Protein AF-A0A2U8PEU6-F1 (afdb_mo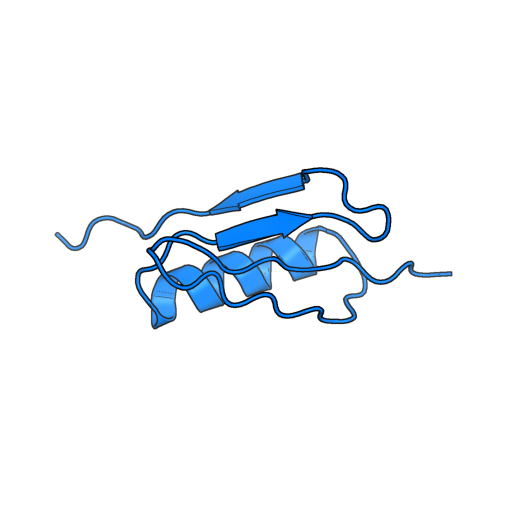nomer)

pLDDT: mean 75.43, std 12.48, range [45.0, 88.44]

Nearest PDB structures (foldseek):
  6vqv-assembly1_B  TM=5.781E-01  e=2.564E+00  Pseudomonas aeruginosa
  7chr-assembly1_A  TM=5.506E-01  e=5.625E+00  Photobacterium damselae
  2kpw-assembly1_A  TM=6.693E-01  e=5.295E+00  Homo sapiens
  3f9u-assembly1_A  TM=3.056E-01  e=8.588E+00  Bacteroides fragilis NCTC 9343

Sequence (62 aa):
MNRPKVIIVGSGAAVSMFAVDLADEAEALALARLITQQTGRVVTVHDAEGEFVGTIRPLPKN

Mean predicted aligned error: 6.71 Å

Organism: NCBI:txid931866

Structure (mmCIF, N/CA/C/O backbone):
data_AF-A0A2U8PEU6-F1
#
_entry.id   AF-A0A2U8PEU6-F1
#
loop_
_atom_site.group_PDB
_atom_site.id
_atom_site.type_symbol
_atom_site.label_atom_id
_atom_site.label_alt_id
_atom_site.label_comp_id
_atom_site.label_asym_id
_atom_site.label_entity_id
_atom_site.label_seq_id
_atom_site.pdbx_PDB_ins_code
_atom_site.Cartn_x
_atom_site.Cartn_y
_atom_site.Cartn_z
_atom_site.occupancy
_atom_site.B_iso_or_equiv
_atom_site.auth_seq_id
_atom_site.auth_comp_id
_atom_site.auth_asym_id
_atom_site.auth_atom_id
_atom_site.pdbx_PDB_model_num
ATOM 1 N N . MET A 1 1 ? 8.540 -3.018 -20.994 1.00 45.00 1 MET A N 1
ATOM 2 C CA . MET A 1 1 ? 7.102 -3.204 -20.711 1.00 45.00 1 MET A CA 1
ATOM 3 C C . MET A 1 1 ? 6.919 -2.950 -19.228 1.00 45.00 1 MET A C 1
ATOM 5 O O . MET A 1 1 ? 7.535 -3.677 -18.457 1.00 45.00 1 MET A O 1
ATOM 9 N N . ASN A 1 2 ? 6.177 -1.911 -18.835 1.00 55.09 2 ASN A N 1
ATOM 10 C CA . ASN A 1 2 ? 5.801 -1.729 -17.430 1.00 55.09 2 ASN A CA 1
ATOM 11 C C . ASN A 1 2 ? 4.820 -2.845 -17.078 1.00 55.09 2 ASN A C 1
ATOM 13 O O . ASN A 1 2 ? 3.824 -3.028 -17.774 1.00 55.09 2 ASN A O 1
ATOM 17 N N . ARG A 1 3 ? 5.175 -3.667 -16.090 1.00 52.66 3 ARG A N 1
ATOM 18 C CA . ARG A 1 3 ? 4.298 -4.727 -15.591 1.00 52.66 3 ARG A CA 1
ATOM 19 C C . ARG A 1 3 ? 3.321 -4.094 -14.587 1.00 52.66 3 ARG A C 1
ATOM 21 O O . ARG A 1 3 ? 3.793 -3.334 -13.744 1.00 52.66 3 ARG A O 1
ATOM 28 N N . PRO A 1 4 ? 2.020 -4.419 -14.638 1.00 55.16 4 PRO A N 1
ATOM 29 C CA . PRO A 1 4 ? 1.022 -3.857 -13.726 1.00 55.16 4 PRO A CA 1
ATOM 30 C C . PRO A 1 4 ? 1.323 -4.248 -12.272 1.00 55.16 4 PRO A C 1
ATOM 32 O O . PRO A 1 4 ? 1.405 -5.436 -11.985 1.00 55.16 4 PRO A O 1
ATOM 35 N N . LYS A 1 5 ? 1.474 -3.302 -11.333 1.00 61.62 5 LYS A N 1
ATOM 36 C CA . LYS A 1 5 ? 1.681 -3.628 -9.903 1.00 61.62 5 LYS A CA 1
ATOM 37 C C . LYS A 1 5 ? 0.353 -3.690 -9.138 1.00 61.62 5 LYS A C 1
ATOM 39 O O . LYS A 1 5 ? -0.318 -2.679 -8.969 1.00 61.62 5 LYS A O 1
ATOM 44 N N . VAL A 1 6 ? -0.022 -4.872 -8.648 1.00 59.62 6 VAL A N 1
ATOM 45 C CA . VAL A 1 6 ? -1.324 -5.121 -8.005 1.00 59.62 6 VAL A CA 1
ATOM 46 C C . VAL A 1 6 ? -1.377 -4.575 -6.567 1.00 59.62 6 VAL A C 1
ATOM 48 O O . VAL A 1 6 ? -0.622 -4.994 -5.696 1.00 59.62 6 VAL A O 1
ATOM 51 N N . ILE A 1 7 ? -2.341 -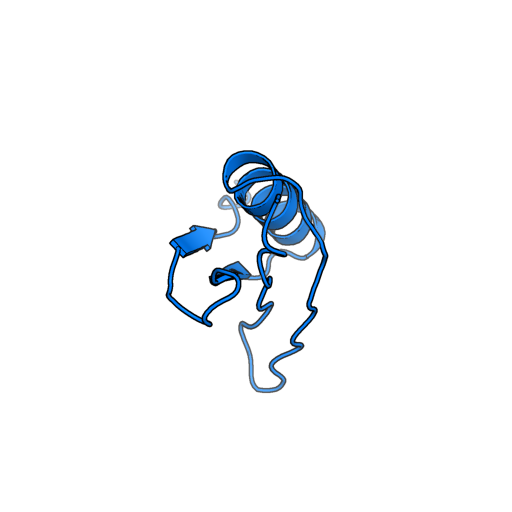3.704 -6.252 1.00 64.00 7 ILE A N 1
ATOM 52 C CA . ILE A 1 7 ? -2.568 -3.230 -4.873 1.00 64.00 7 ILE A CA 1
ATOM 53 C C . ILE A 1 7 ? -3.585 -4.136 -4.149 1.00 64.00 7 ILE A C 1
ATOM 55 O O . ILE A 1 7 ? -4.618 -4.509 -4.696 1.00 64.00 7 ILE A O 1
ATOM 59 N N . ILE A 1 8 ? -3.336 -4.486 -2.882 1.00 60.44 8 ILE A N 1
ATOM 60 C CA . ILE A 1 8 ? -4.274 -5.268 -2.058 1.00 60.44 8 ILE A CA 1
ATOM 61 C C . ILE A 1 8 ? -4.666 -4.453 -0.818 1.00 60.44 8 ILE A C 1
ATOM 63 O O . ILE A 1 8 ? -3.882 -4.254 0.108 1.00 60.44 8 ILE A O 1
ATOM 67 N N . VAL A 1 9 ? -5.915 -3.981 -0.752 1.00 60.94 9 VAL A N 1
ATOM 68 C CA . VAL A 1 9 ? -6.394 -3.194 0.397 1.00 60.94 9 VAL A CA 1
ATOM 69 C C . VAL A 1 9 ? -7.135 -4.093 1.393 1.00 60.94 9 VAL A C 1
ATOM 71 O O . VAL A 1 9 ? -8.279 -4.496 1.190 1.00 60.94 9 VAL A O 1
ATOM 74 N N . GLY A 1 10 ? -6.522 -4.381 2.540 1.00 53.69 10 GLY A N 1
ATOM 75 C CA . GLY A 1 10 ? -7.204 -5.135 3.588 1.00 53.69 10 GLY A CA 1
ATOM 76 C C . GLY A 1 10 ? -6.663 -4.898 4.989 1.00 53.69 10 GLY A C 1
ATOM 77 O O . GLY A 1 10 ? -5.568 -5.334 5.318 1.00 53.69 10 GLY A O 1
ATOM 78 N N . SER A 1 11 ? -7.504 -4.333 5.859 1.00 48.72 11 SER A N 1
ATOM 79 C CA . SER A 1 11 ? -7.436 -4.607 7.297 1.00 48.72 11 SER A CA 1
ATOM 80 C C . SER A 1 11 ? -8.850 -4.719 7.873 1.00 48.72 11 SER A C 1
ATOM 82 O O . SER A 1 11 ? -9.513 -3.703 8.086 1.00 48.72 11 SER A O 1
ATOM 84 N N . GLY A 1 12 ? -9.324 -5.951 8.080 1.00 55.62 12 GLY A N 1
ATOM 85 C CA . GLY A 1 12 ? -10.629 -6.265 8.677 1.00 55.62 12 GLY A CA 1
ATOM 86 C C . GLY A 1 12 ? -11.259 -7.553 8.127 1.00 55.62 12 GLY A C 1
ATOM 87 O O . GLY A 1 12 ? -10.703 -8.189 7.238 1.00 55.62 12 GLY A O 1
ATOM 88 N N . ALA A 1 13 ? -12.444 -7.914 8.636 1.00 52.62 13 ALA A N 1
ATOM 89 C CA . ALA A 1 13 ? -13.209 -9.108 8.237 1.00 52.62 13 ALA A CA 1
ATOM 90 C C . ALA A 1 13 ? -13.707 -9.096 6.772 1.00 52.62 13 ALA A C 1
ATOM 92 O O . ALA A 1 13 ? -14.190 -10.109 6.277 1.00 52.62 13 ALA A O 1
ATOM 93 N N . ALA A 1 14 ? -13.570 -7.966 6.072 1.00 57.16 14 ALA A N 1
ATOM 94 C CA . ALA A 1 14 ? -13.828 -7.826 4.644 1.00 57.16 14 ALA A CA 1
ATOM 95 C C . ALA A 1 14 ? -12.571 -7.261 3.964 1.00 57.16 14 ALA A C 1
ATOM 97 O O . ALA A 1 14 ? -12.309 -6.056 4.007 1.00 57.16 14 ALA A O 1
ATOM 98 N N . VAL A 1 15 ? -11.768 -8.140 3.366 1.00 60.84 15 VAL A N 1
ATOM 99 C CA . VAL A 1 15 ? -10.615 -7.761 2.537 1.00 60.84 15 VAL A CA 1
ATOM 100 C C . VA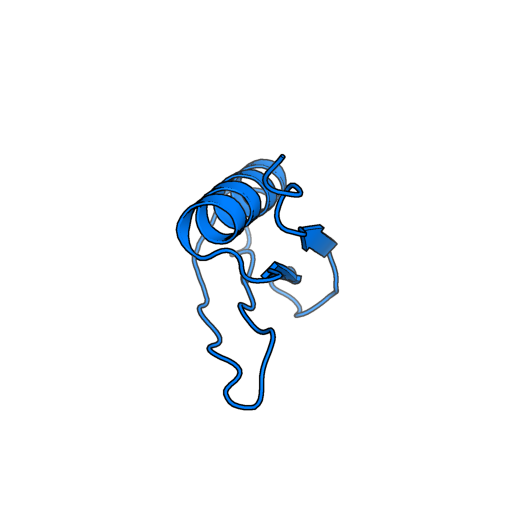L A 1 15 ? -11.155 -7.236 1.206 1.00 60.84 15 VAL A C 1
ATOM 102 O O . VAL A 1 15 ? -11.868 -7.953 0.511 1.00 60.84 15 VAL A O 1
ATOM 105 N N . SER A 1 16 ? -10.867 -5.982 0.859 1.00 65.06 16 SER A N 1
ATOM 106 C CA . SER A 1 16 ? -11.298 -5.383 -0.412 1.00 65.06 16 SER A CA 1
ATOM 107 C C . SER A 1 16 ? -10.099 -5.303 -1.356 1.00 65.06 16 SER A C 1
ATOM 109 O O . SER A 1 16 ? -9.307 -4.370 -1.293 1.00 65.06 16 SER A O 1
ATOM 111 N N . MET A 1 17 ? -9.922 -6.301 -2.220 1.00 68.19 17 MET A N 1
ATOM 112 C CA . MET A 1 17 ? -8.794 -6.312 -3.161 1.00 68.19 17 MET A CA 1
ATOM 113 C C . MET A 1 17 ? -9.079 -5.391 -4.356 1.00 68.19 17 MET A C 1
ATOM 115 O O . MET A 1 17 ? -10.141 -5.503 -4.966 1.00 68.19 17 MET A O 1
ATOM 119 N N . PHE A 1 18 ? -8.136 -4.505 -4.699 1.00 71.94 18 PHE A N 1
ATOM 120 C CA . PHE A 1 18 ? -8.255 -3.580 -5.832 1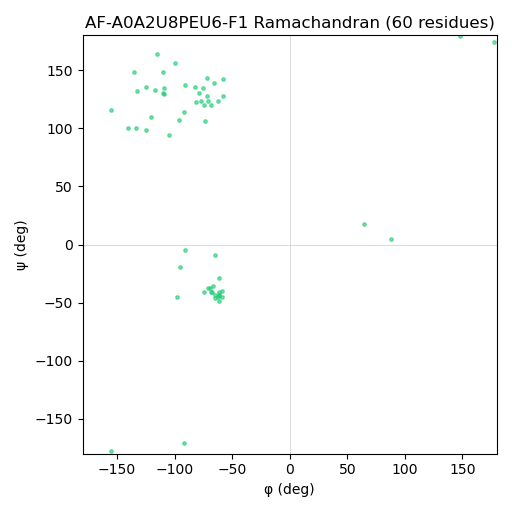.00 71.94 18 PHE A CA 1
ATOM 121 C C . PHE A 1 18 ? -6.975 -3.585 -6.668 1.00 71.94 18 PHE A C 1
ATOM 123 O O . PHE A 1 18 ? -6.009 -2.906 -6.333 1.00 71.94 18 PHE A O 1
ATOM 130 N N . ALA A 1 19 ? -6.978 -4.301 -7.789 1.00 74.56 19 ALA A N 1
ATOM 131 C CA . ALA A 1 19 ? -5.877 -4.219 -8.740 1.00 74.56 19 ALA A CA 1
ATOM 132 C C . ALA A 1 19 ? -5.914 -2.869 -9.474 1.00 74.56 19 ALA A C 1
ATOM 134 O O . ALA A 1 19 ? -6.946 -2.487 -10.027 1.00 74.56 19 ALA A O 1
ATOM 135 N N . VAL A 1 20 ? -4.786 -2.162 -9.479 1.00 77.12 20 VAL A N 1
ATOM 136 C CA . VAL A 1 20 ? -4.592 -0.910 -10.216 1.00 77.12 20 VAL A CA 1
ATOM 137 C C . VAL A 1 20 ? -3.376 -1.105 -11.107 1.00 77.12 20 VAL A C 1
ATOM 139 O O . VAL A 1 20 ? -2.384 -1.671 -10.663 1.00 77.12 20 VAL A O 1
ATOM 142 N N . ASP A 1 21 ? -3.457 -0.677 -12.362 1.00 80.06 21 ASP A N 1
ATOM 143 C CA . ASP 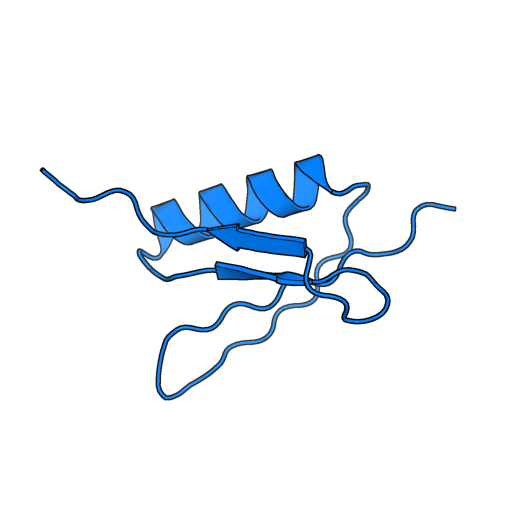A 1 21 ? -2.292 -0.664 -13.243 1.00 80.06 21 ASP A CA 1
ATOM 144 C C . ASP A 1 21 ? -1.464 0.591 -12.950 1.00 80.06 21 ASP A C 1
ATOM 146 O O . ASP A 1 21 ? -1.992 1.704 -12.979 1.00 80.06 21 ASP A O 1
ATOM 150 N N . LEU A 1 22 ? -0.194 0.404 -12.603 1.00 81.69 22 LEU A N 1
ATOM 151 C CA . LEU A 1 22 ? 0.717 1.459 -12.162 1.00 81.69 22 LEU A CA 1
ATOM 152 C C . LEU A 1 22 ? 2.063 1.303 -12.851 1.00 81.69 22 LEU A C 1
ATOM 154 O O . LEU A 1 22 ? 2.495 0.183 -13.137 1.00 81.69 22 LEU A O 1
ATOM 158 N N . ALA A 1 23 ? 2.737 2.427 -13.096 1.00 78.31 23 ALA A N 1
ATOM 159 C CA . ALA A 1 23 ? 3.960 2.436 -13.883 1.00 78.31 23 ALA A CA 1
ATOM 160 C C . ALA A 1 23 ? 5.136 1.790 -13.139 1.00 78.31 23 ALA A C 1
ATOM 162 O O . ALA A 1 23 ? 5.949 1.101 -13.760 1.00 78.31 23 ALA A O 1
ATOM 163 N N . ASP A 1 24 ? 5.228 1.997 -11.823 1.00 78.62 24 ASP A N 1
ATOM 164 C CA . ASP A 1 24 ? 6.333 1.512 -11.003 1.00 78.62 24 ASP A CA 1
ATOM 165 C C . ASP A 1 24 ? 5.968 1.331 -9.514 1.00 78.62 24 ASP A C 1
ATOM 167 O O . ASP A 1 24 ? 4.828 1.486 -9.072 1.00 78.62 24 ASP A O 1
ATOM 171 N N . GLU A 1 25 ? 6.967 0.935 -8.721 1.00 81.00 25 GLU A N 1
ATOM 172 C CA . GLU A 1 25 ? 6.827 0.754 -7.274 1.00 81.00 25 GLU A CA 1
ATOM 173 C C . GLU A 1 25 ? 6.566 2.045 -6.506 1.00 81.00 25 GLU A C 1
ATOM 175 O O . GLU A 1 25 ? 5.843 2.035 -5.509 1.00 81.00 25 GLU A O 1
ATOM 180 N N . ALA A 1 26 ? 7.174 3.146 -6.943 1.00 83.75 26 ALA A N 1
ATOM 181 C CA . ALA A 1 26 ? 7.068 4.421 -6.259 1.00 83.75 26 ALA A CA 1
ATOM 182 C C . ALA A 1 26 ? 5.632 4.947 -6.356 1.00 83.75 26 ALA A C 1
ATOM 184 O O . ALA A 1 26 ? 5.084 5.399 -5.348 1.00 83.75 26 ALA A O 1
ATOM 185 N N . GLU A 1 27 ? 4.991 4.796 -7.517 1.00 84.25 27 GLU A N 1
ATOM 186 C CA . GLU A 1 27 ? 3.568 5.088 -7.699 1.00 84.25 27 GLU A CA 1
ATOM 187 C C . GLU A 1 27 ? 2.679 4.203 -6.817 1.00 84.25 27 GLU A C 1
ATOM 189 O O . GLU A 1 27 ? 1.772 4.710 -6.152 1.00 84.25 27 GLU A O 1
ATOM 194 N N . ALA A 1 28 ? 2.966 2.899 -6.735 1.00 83.44 28 ALA A N 1
ATOM 195 C CA . ALA A 1 28 ? 2.204 1.971 -5.894 1.00 83.44 28 ALA A CA 1
ATOM 196 C C . ALA A 1 28 ? 2.277 2.339 -4.410 1.00 83.44 28 ALA A C 1
ATOM 198 O O . ALA A 1 28 ? 1.256 2.378 -3.716 1.00 83.44 28 ALA A O 1
ATOM 199 N N . LEU A 1 29 ? 3.468 2.685 -3.921 1.00 85.12 29 LEU A N 1
ATOM 200 C CA . LEU A 1 29 ? 3.665 3.130 -2.545 1.00 85.12 29 LEU A CA 1
ATOM 201 C C . LEU A 1 29 ? 3.033 4.506 -2.288 1.00 85.12 29 LEU A C 1
ATOM 203 O O . LEU A 1 29 ? 2.485 4.729 -1.205 1.00 85.12 29 LEU A O 1
ATOM 207 N N . ALA A 1 30 ? 3.079 5.426 -3.254 1.00 88.12 30 ALA A N 1
ATOM 208 C CA . ALA A 1 30 ? 2.437 6.734 -3.148 1.00 88.12 30 ALA A CA 1
ATOM 209 C C . ALA A 1 30 ? 0.908 6.606 -3.064 1.00 88.12 30 ALA A C 1
ATOM 211 O O . ALA A 1 30 ? 0.286 7.193 -2.173 1.00 88.12 30 ALA A O 1
ATOM 212 N N . LEU A 1 31 ? 0.307 5.777 -3.920 1.00 86.88 31 LEU A N 1
ATOM 213 C CA . LEU A 1 31 ? -1.127 5.501 -3.890 1.00 86.88 31 LEU A CA 1
ATOM 214 C C . LEU A 1 31 ? -1.530 4.786 -2.594 1.00 86.88 31 LEU A C 1
ATOM 216 O O . LEU A 1 31 ? -2.500 5.182 -1.946 1.00 86.88 31 LEU A O 1
ATOM 220 N N . ALA A 1 32 ? -0.752 3.797 -2.146 1.00 86.44 32 ALA A N 1
ATOM 221 C CA . ALA A 1 32 ? -0.994 3.122 -0.874 1.00 86.44 32 ALA A CA 1
ATOM 222 C C . ALA A 1 32 ? -0.970 4.097 0.316 1.00 86.44 32 ALA A C 1
ATOM 224 O O . ALA A 1 32 ? -1.824 4.003 1.201 1.00 86.44 32 ALA A O 1
ATOM 225 N N . ARG A 1 33 ? -0.048 5.072 0.329 1.00 88.44 33 ARG A N 1
ATOM 226 C CA . ARG A 1 33 ? -0.013 6.148 1.338 1.00 88.44 33 ARG A CA 1
ATOM 227 C C . ARG A 1 33 ? -1.261 7.018 1.290 1.00 88.44 33 ARG A C 1
ATOM 229 O O . ARG A 1 33 ? -1.835 7.275 2.347 1.00 88.44 33 ARG A O 1
ATOM 236 N N . LEU A 1 34 ? -1.703 7.422 0.102 1.00 88.44 34 LEU A N 1
ATOM 237 C CA . LEU A 1 34 ? -2.914 8.226 -0.063 1.00 88.44 34 LEU A CA 1
ATOM 238 C C . LEU A 1 34 ? -4.155 7.485 0.456 1.00 88.44 34 LEU A C 1
ATOM 240 O O . LEU A 1 34 ? -4.898 8.027 1.273 1.00 88.44 34 LEU A O 1
ATOM 244 N N . ILE A 1 35 ? -4.337 6.223 0.054 1.00 85.44 35 ILE A N 1
ATOM 245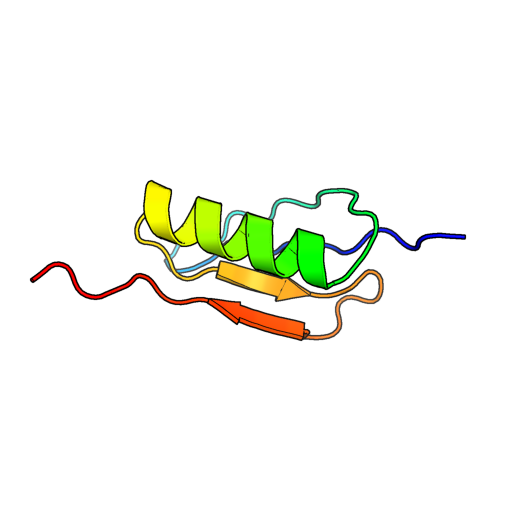 C CA . ILE A 1 35 ? -5.450 5.377 0.513 1.00 85.44 35 ILE A CA 1
ATOM 246 C C . ILE A 1 35 ? -5.403 5.229 2.034 1.00 85.44 35 ILE A C 1
ATOM 248 O O . ILE A 1 35 ? -6.420 5.381 2.711 1.00 85.44 35 ILE A O 1
ATOM 252 N N . THR A 1 36 ? -4.220 4.974 2.589 1.00 86.62 36 THR A N 1
ATOM 253 C CA . THR A 1 36 ? -4.020 4.829 4.034 1.00 86.62 36 THR A CA 1
ATOM 254 C C . THR A 1 36 ? -4.383 6.113 4.792 1.00 86.62 36 THR A C 1
ATOM 256 O O . THR A 1 36 ? -5.037 6.049 5.833 1.00 86.62 36 THR A O 1
ATOM 259 N N . GLN A 1 37 ? -4.026 7.288 4.262 1.00 87.19 37 GLN A N 1
ATOM 260 C CA . GLN A 1 37 ? -4.372 8.588 4.850 1.00 87.19 37 GLN A CA 1
ATOM 261 C C . GLN A 1 37 ? -5.872 8.897 4.772 1.00 87.19 37 GLN A C 1
ATOM 263 O O . GLN A 1 37 ? -6.439 9.409 5.735 1.00 87.19 37 GLN A O 1
ATOM 268 N N . GLN A 1 38 ? -6.521 8.578 3.650 1.00 86.31 38 GLN A N 1
ATOM 269 C CA . GLN A 1 38 ? -7.945 8.853 3.438 1.00 86.31 38 GLN A CA 1
ATOM 270 C C . GLN A 1 38 ? -8.851 7.898 4.219 1.00 86.31 38 GLN A C 1
ATOM 272 O O . GLN A 1 38 ? -9.865 8.311 4.776 1.00 86.31 38 GLN A O 1
ATOM 277 N N . THR A 1 39 ? -8.493 6.615 4.259 1.00 83.62 39 THR A N 1
ATOM 278 C CA . THR A 1 39 ? -9.344 5.565 4.837 1.00 83.62 39 THR A CA 1
ATOM 279 C C . THR A 1 39 ? -9.007 5.246 6.290 1.00 83.62 39 THR A C 1
ATOM 281 O O . THR A 1 39 ? -9.824 4.641 6.982 1.00 83.62 39 THR A O 1
ATOM 284 N N . GLY A 1 40 ? -7.805 5.603 6.758 1.00 83.88 40 GLY A N 1
ATOM 285 C CA . GLY A 1 40 ? -7.299 5.184 8.064 1.00 83.88 40 GLY A CA 1
ATOM 286 C C . GLY A 1 40 ? -7.087 3.670 8.178 1.00 83.88 40 GLY A C 1
ATOM 287 O O . GLY A 1 40 ? -7.003 3.152 9.290 1.00 83.88 40 GLY A O 1
ATOM 288 N N . ARG A 1 41 ? -7.023 2.948 7.053 1.00 82.25 41 ARG 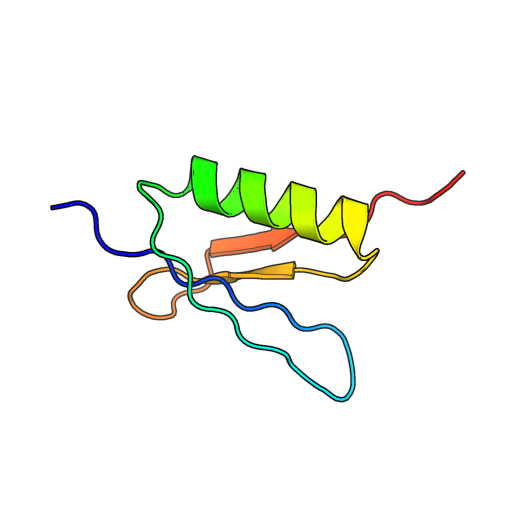A N 1
ATOM 289 C CA . ARG A 1 41 ? -6.803 1.496 7.005 1.00 82.25 41 ARG A CA 1
ATOM 290 C C . ARG A 1 41 ? -5.353 1.174 6.684 1.00 82.25 41 ARG A C 1
ATOM 292 O O . ARG A 1 41 ? -4.651 1.976 6.076 1.00 82.25 41 ARG A O 1
ATOM 299 N N . VAL A 1 42 ? -4.918 -0.019 7.077 1.00 85.31 42 VAL A N 1
ATOM 300 C CA . VAL A 1 42 ? -3.625 -0.553 6.638 1.00 85.31 42 VAL A CA 1
ATOM 301 C C . VAL A 1 42 ? -3.760 -1.011 5.186 1.00 85.31 42 VAL A C 1
ATOM 303 O O . VAL A 1 42 ? -4.742 -1.665 4.830 1.00 85.31 42 VAL A O 1
ATOM 306 N N . VAL A 1 43 ? -2.780 -0.658 4.357 1.00 86.31 43 VAL A N 1
ATOM 307 C CA . VAL A 1 43 ? -2.721 -1.043 2.942 1.00 86.31 43 VAL A CA 1
ATOM 308 C C . VAL A 1 43 ? -1.496 -1.910 2.708 1.00 86.31 43 VAL A C 1
ATOM 310 O O . VAL A 1 43 ? -0.394 -1.552 3.129 1.00 86.31 43 VAL A O 1
ATOM 313 N N . THR A 1 44 ? -1.684 -3.023 2.004 1.00 86.38 44 THR A N 1
ATOM 314 C CA . THR A 1 44 ? -0.607 -3.927 1.605 1.00 86.38 44 THR A CA 1
ATOM 315 C C . THR A 1 44 ? -0.391 -3.822 0.098 1.00 86.38 44 THR A C 1
ATOM 317 O O . THR A 1 44 ? -1.330 -3.769 -0.692 1.00 86.38 44 THR A O 1
ATOM 320 N N . VAL A 1 45 ? 0.864 -3.739 -0.321 1.00 85.56 45 VAL A N 1
ATOM 321 C CA . VAL A 1 45 ? 1.230 -3.602 -1.731 1.00 85.56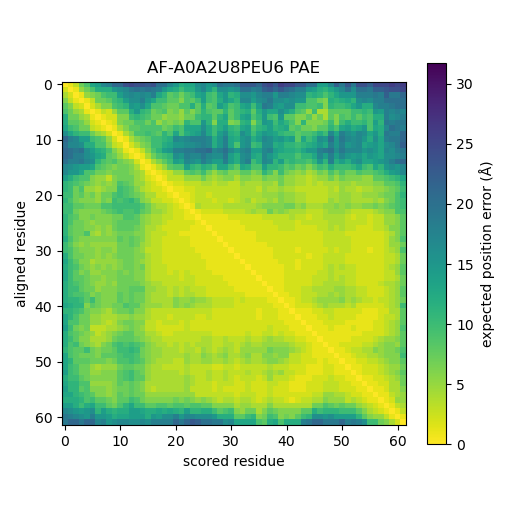 45 VAL A CA 1
ATOM 322 C C . VAL A 1 45 ? 1.859 -4.905 -2.181 1.00 85.56 45 VAL A C 1
ATOM 324 O O . VAL A 1 45 ? 2.772 -5.406 -1.520 1.00 85.56 45 VAL A O 1
ATOM 327 N N . HIS A 1 46 ? 1.358 -5.431 -3.294 1.00 83.38 46 HIS A N 1
ATOM 328 C CA . HIS A 1 46 ? 1.933 -6.569 -3.985 1.00 83.38 46 HIS A CA 1
ATOM 329 C C . HIS A 1 46 ? 2.417 -6.123 -5.372 1.00 83.38 46 HIS A C 1
ATOM 331 O O . HIS A 1 46 ? 2.099 -5.027 -5.840 1.00 83.38 46 HIS A O 1
ATOM 337 N N . ASP A 1 47 ? 3.247 -6.923 -6.021 1.00 80.94 47 ASP A N 1
ATOM 338 C CA . ASP A 1 47 ? 3.617 -6.687 -7.411 1.00 80.94 47 ASP A CA 1
ATOM 339 C C . ASP A 1 47 ? 2.689 -7.439 -8.383 1.00 80.94 47 ASP A C 1
ATOM 341 O O . ASP A 1 47 ? 1.641 -7.965 -8.004 1.00 80.94 47 ASP A O 1
ATOM 345 N N . ALA A 1 48 ? 3.049 -7.439 -9.667 1.00 76.06 48 ALA A N 1
ATOM 346 C CA . ALA A 1 48 ? 2.307 -8.122 -10.729 1.00 76.06 48 ALA A CA 1
ATOM 347 C C . ALA A 1 48 ? 2.219 -9.643 -10.537 1.00 76.06 48 ALA A C 1
ATOM 349 O O . ALA A 1 48 ? 1.297 -10.282 -11.040 1.00 76.06 48 ALA A O 1
ATOM 350 N N . GLU A 1 49 ? 3.219 -10.216 -9.872 1.00 79.44 49 GLU A N 1
ATOM 351 C CA . GLU A 1 49 ? 3.380 -11.650 -9.650 1.00 79.44 49 GLU A CA 1
ATOM 352 C C . GLU A 1 49 ? 2.716 -12.074 -8.326 1.00 79.44 49 GLU A C 1
ATOM 354 O O . GLU A 1 49 ? 2.592 -13.263 -8.041 1.00 79.44 49 GLU A O 1
ATOM 359 N N . GLY A 1 50 ? 2.196 -11.104 -7.562 1.00 75.56 50 GLY A N 1
ATOM 360 C CA . GLY A 1 50 ? 1.574 -11.308 -6.259 1.00 75.56 50 GLY A CA 1
ATOM 361 C C . GLY A 1 50 ? 2.571 -11.260 -5.101 1.00 75.56 50 GLY A C 1
ATOM 362 O O . GLY A 1 50 ? 2.170 -11.464 -3.951 1.00 75.56 50 GLY A O 1
ATOM 363 N N . GLU A 1 51 ? 3.841 -10.952 -5.366 1.00 83.75 51 GLU A N 1
ATOM 364 C CA . GLU A 1 51 ? 4.882 -10.878 -4.347 1.00 83.75 51 GLU A CA 1
ATOM 365 C C . GLU A 1 51 ? 4.694 -9.650 -3.464 1.00 83.75 51 GLU A C 1
ATOM 367 O O . GLU A 1 51 ? 4.281 -8.579 -3.910 1.00 83.75 51 GLU A O 1
ATOM 372 N N . PHE A 1 52 ? 4.987 -9.805 -2.177 1.00 84.31 52 PHE A N 1
ATOM 373 C CA . PHE A 1 52 ? 4.848 -8.727 -1.207 1.00 84.31 52 PHE A CA 1
ATOM 374 C C . PHE A 1 52 ? 5.914 -7.650 -1.426 1.00 84.31 52 PHE A C 1
ATOM 376 O O . PHE A 1 52 ? 7.111 -7.914 -1.335 1.00 84.31 52 PHE A O 1
ATOM 383 N N . VAL A 1 53 ? 5.467 -6.412 -1.620 1.00 84.38 53 VAL A N 1
ATOM 384 C CA . VAL A 1 53 ? 6.342 -5.240 -1.758 1.00 84.38 53 VAL A CA 1
ATOM 385 C C . VAL A 1 53 ? 6.461 -4.500 -0.428 1.00 84.38 53 VAL A C 1
ATOM 387 O O . VAL A 1 53 ? 7.547 -4.100 -0.015 1.00 84.38 53 VAL A O 1
ATOM 390 N N . GLY A 1 54 ? 5.340 -4.296 0.267 1.00 83.44 54 GLY A N 1
ATOM 391 C CA . GLY A 1 54 ? 5.347 -3.519 1.500 1.00 83.44 54 GLY A CA 1
ATOM 392 C C . GLY A 1 54 ? 3.981 -3.331 2.144 1.00 83.44 54 GLY A C 1
ATOM 393 O O . GLY A 1 54 ? 2.940 -3.712 1.616 1.00 83.44 54 GLY A O 1
ATOM 394 N N . THR A 1 55 ? 3.978 -2.721 3.328 1.00 87.19 55 THR A N 1
ATOM 395 C CA . THR A 1 55 ? 2.757 -2.375 4.069 1.00 87.19 55 THR A CA 1
ATOM 396 C C . THR A 1 55 ? 2.835 -0.941 4.566 1.00 87.19 55 THR A C 1
ATOM 398 O O . THR A 1 55 ? 3.826 -0.544 5.178 1.00 87.19 55 THR A O 1
ATOM 401 N N . ILE A 1 56 ? 1.766 -0.177 4.346 1.00 88.12 56 ILE A N 1
ATOM 402 C CA . ILE A 1 56 ? 1.626 1.204 4.801 1.00 88.12 56 ILE A CA 1
ATOM 403 C C . ILE A 1 56 ? 0.570 1.264 5.902 1.00 88.12 56 ILE A C 1
ATOM 405 O O . ILE A 1 56 ? -0.525 0.718 5.773 1.00 88.12 56 ILE A O 1
ATOM 409 N N . ARG A 1 57 ? 0.920 1.919 7.013 1.00 87.12 57 ARG A N 1
ATOM 410 C CA 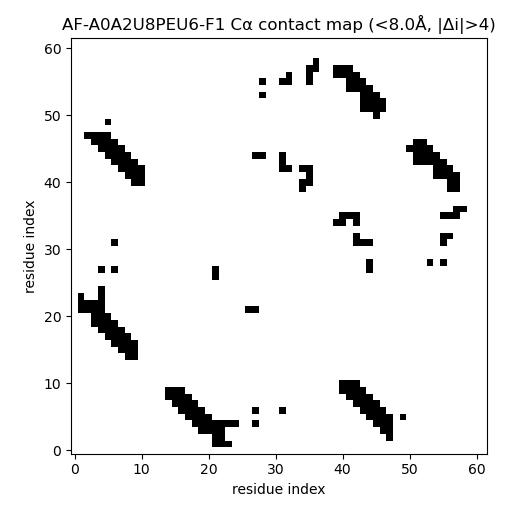. ARG A 1 57 ? 0.045 2.098 8.176 1.00 87.12 57 ARG A CA 1
ATOM 411 C C . ARG A 1 57 ? -0.390 3.561 8.302 1.00 87.12 57 ARG A C 1
ATOM 413 O O . ARG A 1 57 ? 0.389 4.445 7.937 1.00 87.12 57 ARG A O 1
ATOM 420 N N . PRO A 1 58 ? -1.604 3.826 8.817 1.00 84.94 58 PRO A N 1
ATOM 421 C CA . PRO A 1 58 ? -2.050 5.183 9.103 1.00 84.94 58 PRO A CA 1
ATOM 422 C C . PRO A 1 58 ? -1.093 5.856 10.075 1.00 84.94 58 PRO A C 1
ATOM 424 O O . PRO A 1 58 ? -0.609 5.220 11.015 1.00 84.94 58 PRO A O 1
ATOM 427 N N . LEU A 1 59 ? -0.847 7.148 9.869 1.00 81.25 59 LEU A N 1
ATOM 428 C CA . LEU A 1 59 ? -0.181 7.944 10.889 1.00 81.25 59 LEU A CA 1
ATOM 429 C C . LEU A 1 59 ? -1.103 8.041 12.114 1.00 81.25 59 LEU A C 1
ATOM 431 O O . LEU A 1 59 ? -2.317 8.205 11.942 1.00 81.25 59 LEU A O 1
ATOM 435 N N . PRO A 1 60 ? -0.558 7.939 13.336 1.00 75.56 60 PRO A N 1
ATOM 436 C CA . PRO A 1 60 ? -1.340 8.189 14.534 1.00 75.56 60 PRO A CA 1
ATOM 437 C C . PRO A 1 60 ? -1.905 9.614 14.473 1.00 75.56 60 PRO A C 1
ATOM 439 O O . PRO A 1 60 ? -1.174 10.571 14.216 1.00 75.56 60 PRO A O 1
ATOM 442 N N . LYS A 1 61 ? -3.222 9.745 14.665 1.00 69.19 61 LYS A N 1
ATOM 443 C CA . LYS A 1 61 ? -3.855 11.049 14.874 1.00 69.19 61 LYS A CA 1
ATOM 444 C C . LYS A 1 61 ? -3.495 11.491 16.295 1.00 69.19 61 LYS A C 1
ATOM 446 O O . LYS A 1 61 ? -3.992 10.882 17.239 1.00 69.19 61 LYS A O 1
ATOM 451 N N . ASN A 1 62 ? -2.588 12.462 16.417 1.00 58.72 62 ASN A N 1
ATOM 452 C CA . ASN A 1 62 ? -2.376 13.209 17.662 1.00 58.72 62 ASN A CA 1
ATOM 453 C C . ASN A 1 62 ? -3.585 14.093 17.969 1.00 58.72 62 ASN A C 1
ATOM 455 O O . ASN A 1 62 ? -4.185 14.609 16.997 1.00 58.72 62 ASN A O 1
#

Foldseek 3Di:
DQQAWFWWFDDDPDTDGDGDGDRDDVRQVVVQQVCCAVVQGKIWTGGNVRHGDDIDGHDDDD

Solvent-accessible surface area (backbone atoms only — not comparable to full-atom values): 3632 Å² total; per-residue (Å²): 132,75,64,46,34,29,36,38,40,49,72,64,102,68,66,52,76,49,77,44,82,37,77,48,69,67,56,50,54,52,50,36,47,51,52,10,67,75,68,63,36,41,25,38,36,27,35,67,88,65,49,82,73,50,74,40,68,46,76,82,84,126

Secondary structure (DSSP, 8-state):
-PPP--EEE--SSS-EEE----SSHHHHHHHHHHHHHHH---EEEE-TTS-EEEEE-PPP--

Radius of gyration: 11.48 Å; Cα contacts (8 Å, |Δi|>4): 118; chains: 1; bounding box: 21×25×38 Å